Protein AF-A0A950YCX0-F1 (afdb_monomer)

Solvent-accessible surface area (backbone atoms only — not compar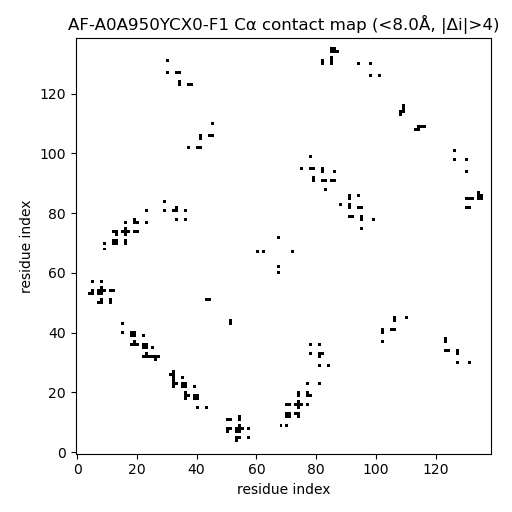able to full-atom values): 7542 Å² total; per-residue (Å²): 111,68,68,57,44,50,51,46,15,52,50,40,31,41,53,48,23,51,47,30,45,53,31,36,66,76,44,90,48,60,69,59,11,38,48,36,22,56,48,41,54,46,49,49,45,66,77,36,50,70,40,47,52,33,36,62,70,66,51,84,58,66,88,88,46,92,84,54,59,66,37,56,57,48,36,49,49,41,47,31,62,46,39,43,92,34,30,60,80,92,46,21,63,63,50,33,53,53,52,48,52,50,52,52,50,51,41,57,34,49,76,68,65,74,46,70,75,97,41,56,68,60,51,51,54,48,50,51,50,50,58,57,48,62,36,69,77,81,116

Sequence (139 aa):
KDSIVRAVALEGFSELAAMLRDARHTTRSPRAALLALARAYLEFAHTRPAVYDAMFTLAEVPFAKPDTPAPLHEGFAELRQALAPFAPAREVETLAEVVWSALHGLATLTRSHRLRPDHAEQRLNQLVRTATTSARRAS

Mean predicted aligned error: 5.17 Å

pLDDT: mean 87.96, std 13.7, range [45.25, 98.31]

Radius of gyration: 14.95 Å; Cα contacts (8 Å, |Δi|>4): 128; chains: 1; bounding box: 35×37×44 Å

Secondary structure (DSSP, 8-state):
-HHHHHHHHHHHHHHHHHHHHHHHHT-S-HHHHHHHHHHHHHHHHHH-HHHHHHHHHHTTSPTT-TTS-HHHHHHHHHHHHHHGGGS-HHHHHHHHHHHHHHHHHHHHHHHTT-S-GGGHHHHHHHHHHHHHHHTTS--

Nearest PDB structures (foldseek):
  3on2-assembly3_C  TM=8.526E-01  e=1.653E-04  Rhodococcus jostii RHA1
  3on2-assembly1_A  TM=8.501E-01  e=1.827E-04  Rhodococcus jostii RHA1
  2gen-assembly1_A-2  TM=7.183E-01  e=4.412E-02  Pseudomonas aeruginosa PAO1
  8suk-assembly2_B  TM=5.494E-01  e=1.970E-01  Rhodococcus sp. USK13
  2dg8-assembly1_D  TM=6.336E-01  e=3.930E+00  Streptomyces coelicolor A3(2)

Foldseek 3Di:
DLVVLVVLLLVLLQVLLVQLQVQLPPDPDLLSSLLSSLVSLLVSCVVPVSSVVSNVVVVPDDPDDPPPDPSNVSNLVSLLVSLVVQADPVCSNVLSVVLVVLSVVLNVCVVVVVDDPVCSSVSSNVSSVVSNVVSVPVD

Structure (mmCIF, N/CA/C/O backbone):
data_AF-A0A950YC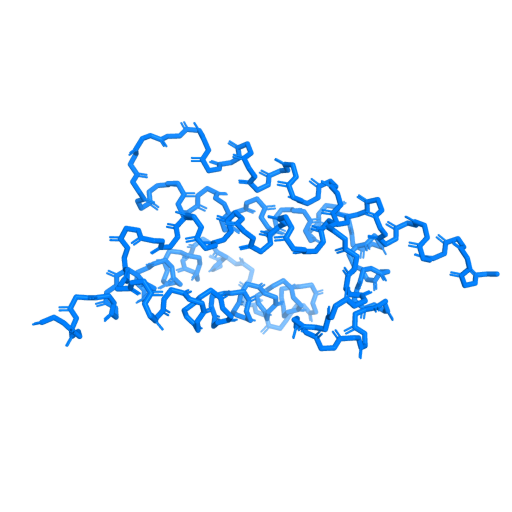X0-F1
#
_entry.id   AF-A0A950YCX0-F1
#
loop_
_atom_site.group_PDB
_atom_site.id
_atom_site.type_symbol
_atom_site.label_atom_id
_atom_site.label_alt_id
_atom_site.label_comp_id
_atom_site.label_asym_id
_atom_site.label_entity_id
_atom_site.label_seq_id
_atom_site.pdbx_PDB_ins_code
_atom_site.Cartn_x
_atom_site.Cartn_y
_atom_site.Cartn_z
_atom_site.occupancy
_atom_site.B_iso_or_equiv
_atom_site.auth_seq_id
_atom_site.auth_comp_id
_atom_site.auth_asym_id
_atom_site.auth_atom_id
_atom_site.pdbx_PDB_model_num
ATOM 1 N N . LYS A 1 1 ? 17.990 0.796 -22.539 1.00 58.44 1 LYS A N 1
ATOM 2 C CA . LYS A 1 1 ? 17.363 -0.226 -21.662 1.00 58.44 1 LYS A CA 1
ATOM 3 C C . LYS A 1 1 ? 16.749 0.451 -20.438 1.00 58.44 1 LYS A C 1
ATOM 5 O O . LYS A 1 1 ? 15.564 0.274 -20.201 1.00 58.44 1 LYS A O 1
ATOM 10 N N . ASP A 1 2 ? 17.503 1.330 -19.784 1.00 71.44 2 ASP A N 1
ATOM 11 C CA . ASP A 1 2 ? 17.074 2.062 -18.582 1.00 71.44 2 ASP A CA 1
ATOM 12 C C . ASP A 1 2 ? 15.888 3.015 -18.814 1.00 71.44 2 ASP A C 1
ATOM 14 O O . ASP A 1 2 ? 15.044 3.171 -17.938 1.00 71.44 2 ASP A O 1
ATOM 18 N N . SER A 1 3 ? 15.747 3.584 -20.018 1.00 78.38 3 SER A N 1
ATOM 19 C CA . SER A 1 3 ? 14.601 4.435 -20.379 1.00 78.38 3 SER A CA 1
ATOM 20 C C . SER A 1 3 ? 13.266 3.681 -20.430 1.00 78.38 3 SER A C 1
ATOM 22 O O . SER A 1 3 ? 12.250 4.223 -20.005 1.00 78.38 3 SER A O 1
ATOM 24 N N . ILE A 1 4 ? 13.266 2.429 -20.902 1.00 83.62 4 ILE A N 1
ATOM 25 C CA . ILE A 1 4 ? 12.062 1.585 -20.959 1.00 83.62 4 ILE A CA 1
ATOM 26 C C . ILE A 1 4 ? 11.675 1.149 -19.546 1.00 83.62 4 ILE A C 1
ATOM 28 O O . ILE A 1 4 ? 10.519 1.281 -19.166 1.00 83.62 4 ILE A O 1
ATOM 32 N N . VAL A 1 5 ? 12.645 0.697 -18.744 1.00 84.56 5 VAL A N 1
ATOM 33 C CA . VAL A 1 5 ? 12.403 0.318 -17.340 1.00 84.56 5 VAL A CA 1
ATOM 34 C C . VAL A 1 5 ? 11.853 1.504 -16.547 1.00 84.56 5 VAL A C 1
ATOM 36 O O . VAL A 1 5 ? 10.894 1.346 -15.798 1.00 84.56 5 VAL A O 1
ATOM 39 N N . ARG A 1 6 ? 12.394 2.710 -16.765 1.00 83.94 6 ARG A N 1
ATOM 40 C CA . ARG A 1 6 ? 11.879 3.941 -16.157 1.00 83.94 6 ARG A CA 1
ATOM 41 C C . ARG A 1 6 ? 10.443 4.248 -16.586 1.00 83.94 6 ARG A C 1
ATOM 43 O O . ARG A 1 6 ? 9.637 4.584 -15.727 1.00 83.94 6 ARG A O 1
ATOM 50 N N . ALA A 1 7 ? 10.119 4.142 -17.875 1.00 87.88 7 ALA A N 1
ATOM 51 C CA . ALA A 1 7 ? 8.758 4.376 -18.362 1.00 87.88 7 ALA A CA 1
ATOM 52 C C . ALA A 1 7 ? 7.758 3.386 -17.741 1.00 87.88 7 ALA A C 1
ATOM 54 O O . ALA A 1 7 ? 6.752 3.814 -17.185 1.00 87.88 7 ALA A O 1
ATOM 55 N N . VAL A 1 8 ? 8.099 2.091 -17.731 1.00 91.00 8 VAL A N 1
ATOM 56 C CA . VAL A 1 8 ? 7.292 1.029 -17.104 1.00 91.00 8 VAL A CA 1
ATOM 57 C C . VAL A 1 8 ? 7.096 1.283 -15.608 1.00 91.00 8 VAL A C 1
ATOM 59 O O . VAL A 1 8 ? 6.000 1.110 -15.088 1.00 91.00 8 VAL A O 1
ATOM 62 N N . ALA A 1 9 ? 8.138 1.725 -14.903 1.00 89.12 9 ALA A N 1
ATOM 63 C CA . ALA A 1 9 ? 8.039 2.064 -13.488 1.00 89.12 9 ALA A CA 1
ATOM 64 C C . ALA A 1 9 ? 7.088 3.249 -13.235 1.00 89.12 9 ALA A C 1
ATOM 66 O O . ALA A 1 9 ? 6.253 3.183 -12.336 1.00 89.12 9 ALA A O 1
ATOM 67 N N . LEU A 1 10 ? 7.184 4.322 -14.027 1.00 88.31 10 LEU A N 1
ATOM 68 C CA . LEU A 1 10 ? 6.311 5.498 -13.902 1.00 88.31 10 LEU A CA 1
ATOM 69 C C . LEU A 1 10 ? 4.841 5.174 -14.203 1.00 88.31 10 LEU A C 1
ATOM 71 O O . LEU A 1 10 ? 3.948 5.639 -13.490 1.00 88.31 10 LEU A O 1
ATOM 75 N N . GLU A 1 11 ? 4.599 4.360 -15.228 1.00 91.88 11 GLU A N 1
ATOM 76 C CA . GLU A 1 11 ? 3.270 3.837 -15.545 1.00 91.88 11 GLU A CA 1
ATOM 77 C C . GLU A 1 11 ? 2.747 2.964 -14.399 1.00 91.88 11 GLU A C 1
ATOM 79 O O . GLU A 1 11 ? 1.647 3.194 -13.905 1.00 91.88 11 GLU A O 1
ATOM 84 N N . GLY A 1 12 ? 3.584 2.071 -13.862 1.00 93.56 12 GLY A N 1
ATOM 85 C CA . GLY A 1 12 ? 3.250 1.239 -12.708 1.00 93.56 12 GLY A CA 1
ATOM 86 C C . GLY A 1 12 ? 2.853 2.035 -11.462 1.00 93.56 12 GLY A C 1
ATOM 87 O O . GLY A 1 12 ? 1.878 1.691 -10.797 1.00 93.56 12 GLY A O 1
ATOM 88 N N . PHE A 1 13 ? 3.552 3.132 -11.152 1.00 91.94 13 PHE A N 1
ATOM 89 C CA . PHE A 1 13 ? 3.149 4.016 -10.053 1.00 91.94 13 PHE A CA 1
ATOM 90 C C . PHE A 1 13 ? 1.816 4.718 -10.325 1.00 91.94 13 PHE A C 1
ATOM 92 O O . PHE A 1 13 ? 1.010 4.840 -9.403 1.00 91.94 13 PHE A O 1
ATOM 99 N N . SER A 1 14 ? 1.563 5.135 -11.569 1.00 93.06 14 SER A N 1
ATOM 100 C CA . SER A 1 14 ? 0.290 5.760 -11.962 1.00 93.06 14 SER A CA 1
ATOM 101 C C . SER A 1 14 ? -0.877 4.777 -11.829 1.00 93.06 14 SER A C 1
ATOM 103 O O . SER A 1 14 ? -1.906 5.103 -11.239 1.00 93.06 14 SER A O 1
ATOM 105 N N . GLU A 1 15 ? -0.697 3.545 -12.310 1.00 96.12 15 GLU A N 1
ATOM 106 C CA . GLU A 1 15 ? -1.683 2.470 -12.177 1.00 96.12 15 GLU A CA 1
ATOM 107 C C . GLU A 1 15 ? -1.955 2.126 -10.711 1.00 96.12 15 GLU A C 1
ATOM 109 O O . GLU A 1 15 ? -3.114 2.009 -10.305 1.00 96.12 15 GLU A O 1
ATOM 114 N N . LEU A 1 16 ? -0.900 1.996 -9.900 1.00 95.81 16 LEU A N 1
ATOM 115 C CA . LEU A 1 16 ? -1.046 1.736 -8.474 1.00 95.81 16 LEU A CA 1
ATOM 116 C C . LEU A 1 16 ? -1.828 2.870 -7.800 1.00 95.81 16 LEU A C 1
ATOM 118 O O . LEU A 1 16 ? -2.788 2.591 -7.089 1.00 95.81 16 LEU A O 1
ATOM 122 N N . ALA A 1 17 ? -1.471 4.134 -8.040 1.00 94.62 17 ALA A N 1
ATOM 123 C CA . ALA A 1 17 ? -2.167 5.280 -7.455 1.00 94.62 17 ALA A CA 1
ATOM 124 C C . ALA A 1 17 ? -3.669 5.280 -7.792 1.00 94.62 17 ALA A C 1
ATOM 126 O O . ALA A 1 17 ? -4.498 5.447 -6.892 1.00 94.62 17 ALA A O 1
ATOM 127 N N . ALA A 1 18 ? -4.028 5.006 -9.051 1.00 96.88 18 ALA A N 1
ATOM 128 C CA . ALA A 1 18 ? -5.420 4.876 -9.477 1.00 96.88 18 ALA A CA 1
ATOM 129 C C . ALA A 1 18 ? -6.142 3.727 -8.748 1.00 96.88 18 ALA A C 1
ATOM 131 O O . ALA A 1 18 ? -7.209 3.936 -8.170 1.00 96.88 18 ALA A O 1
ATOM 132 N N . MET A 1 19 ? -5.527 2.541 -8.677 1.00 98.06 19 MET A N 1
ATOM 133 C CA . MET A 1 19 ? -6.098 1.392 -7.963 1.00 98.06 19 MET A CA 1
ATOM 134 C C . MET A 1 19 ? -6.312 1.669 -6.468 1.00 98.06 19 MET A C 1
ATOM 136 O O . MET A 1 19 ? -7.336 1.271 -5.909 1.00 98.06 19 MET A O 1
ATOM 140 N N . LEU A 1 20 ? -5.369 2.349 -5.804 1.00 97.56 20 LEU A N 1
ATOM 141 C CA . LEU A 1 20 ? -5.499 2.704 -4.387 1.00 97.56 20 LEU A CA 1
ATOM 142 C C . LEU A 1 20 ? -6.629 3.714 -4.160 1.00 97.56 20 LEU A C 1
ATOM 144 O O . LEU A 1 20 ? -7.400 3.563 -3.206 1.00 97.56 20 LEU A O 1
ATOM 148 N N . ARG A 1 21 ? -6.750 4.709 -5.045 1.00 97.38 21 ARG A N 1
ATOM 149 C CA . ARG A 1 21 ? -7.824 5.704 -5.008 1.00 97.38 21 ARG A CA 1
ATOM 150 C C . ARG A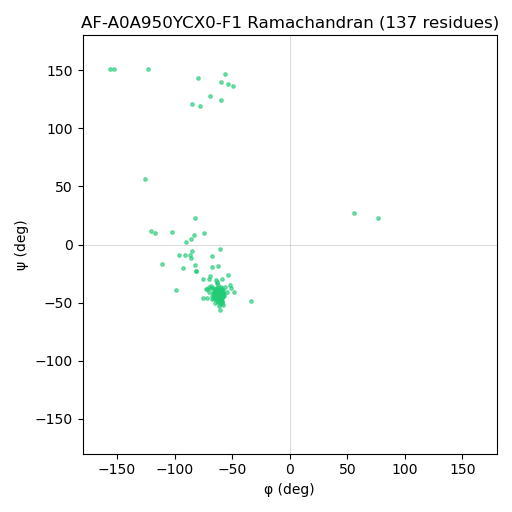 1 21 ? -9.192 5.047 -5.143 1.00 97.38 21 ARG A C 1
ATOM 152 O O . ARG A 1 21 ? -10.059 5.263 -4.294 1.00 97.38 21 ARG A O 1
ATOM 159 N N . ASP A 1 22 ? -9.372 4.211 -6.160 1.00 98.19 22 ASP A N 1
ATOM 160 C CA . ASP A 1 22 ? -10.634 3.509 -6.398 1.00 98.19 22 ASP A CA 1
ATOM 161 C C . ASP A 1 22 ? -10.999 2.620 -5.206 1.00 98.19 22 ASP A C 1
ATOM 163 O O . ASP A 1 22 ? -12.114 2.697 -4.684 1.00 98.19 22 ASP A O 1
ATOM 167 N N . ALA A 1 23 ? -10.033 1.847 -4.697 1.00 98.19 23 ALA A N 1
ATOM 168 C CA . ALA A 1 23 ? -10.228 0.974 -3.545 1.00 98.19 23 ALA A CA 1
ATOM 169 C C . ALA A 1 23 ? -10.678 1.744 -2.293 1.00 98.19 23 ALA A C 1
ATOM 171 O O . ALA A 1 23 ? -11.611 1.315 -1.606 1.00 98.19 23 ALA A O 1
ATOM 172 N N . ARG A 1 24 ? -10.074 2.906 -2.013 1.00 97.19 24 ARG A N 1
ATOM 173 C CA . ARG A 1 24 ? -10.445 3.757 -0.872 1.00 97.19 24 ARG A CA 1
ATOM 174 C C . ARG A 1 24 ? -11.879 4.279 -0.979 1.00 97.19 24 ARG A C 1
ATOM 176 O O . ARG A 1 24 ? -12.541 4.436 0.045 1.00 97.19 24 ARG A O 1
ATOM 183 N N . HIS A 1 25 ? -12.370 4.520 -2.193 1.00 97.38 25 HIS A N 1
ATOM 184 C CA . HIS A 1 25 ? -13.717 5.038 -2.439 1.00 97.38 25 HIS A CA 1
ATOM 185 C C . HIS A 1 25 ? -14.819 3.968 -2.494 1.00 97.38 25 HIS A C 1
ATOM 187 O O . HIS A 1 25 ? -15.998 4.323 -2.513 1.00 97.38 25 HIS A O 1
ATOM 193 N N . THR A 1 26 ? -14.481 2.676 -2.438 1.00 96.31 26 THR A N 1
ATOM 194 C CA . THR A 1 26 ? -15.476 1.580 -2.442 1.00 96.31 26 THR A CA 1
ATOM 195 C C . THR A 1 26 ? -16.432 1.592 -1.245 1.00 96.31 26 THR A C 1
ATOM 197 O O . THR A 1 26 ? -17.486 0.957 -1.279 1.00 96.31 26 THR A O 1
ATOM 200 N N . THR A 1 27 ? -16.086 2.286 -0.159 1.00 96.12 27 THR A N 1
ATOM 201 C CA . THR A 1 27 ? -16.853 2.268 1.087 1.00 96.12 27 THR A CA 1
ATOM 202 C C . THR A 1 27 ? -16.692 3.558 1.881 1.00 96.12 27 THR A C 1
ATOM 204 O O . THR A 1 27 ? -15.656 4.213 1.845 1.00 96.12 27 THR A O 1
ATOM 207 N N . ARG A 1 28 ? -17.730 3.912 2.649 1.00 94.00 28 ARG A N 1
ATOM 208 C CA . ARG A 1 28 ? -17.717 5.071 3.557 1.00 94.00 28 ARG A CA 1
ATOM 209 C C . ARG A 1 28 ? -17.137 4.757 4.936 1.00 94.00 28 ARG A C 1
ATOM 211 O O . ARG A 1 28 ? -16.903 5.675 5.712 1.00 94.00 28 ARG A O 1
ATOM 218 N N . SER A 1 29 ? -16.936 3.480 5.270 1.00 97.25 29 SER A N 1
ATOM 219 C CA . SER A 1 29 ? -16.336 3.093 6.550 1.00 97.25 29 SER A CA 1
ATOM 220 C C . SER A 1 29 ? -14.819 3.305 6.491 1.00 97.25 29 SER A C 1
ATOM 222 O O . SER A 1 29 ? -14.168 2.624 5.695 1.00 97.25 29 SER A O 1
ATOM 224 N N . PRO A 1 30 ? -14.223 4.163 7.347 1.00 96.44 30 PRO A N 1
ATOM 225 C CA . PRO A 1 30 ? -12.785 4.439 7.308 1.00 96.44 30 PRO A CA 1
ATOM 226 C C . PRO A 1 30 ? -11.926 3.176 7.391 1.00 96.44 30 PRO A C 1
ATOM 228 O O . PRO A 1 30 ? -10.941 3.013 6.675 1.00 96.44 30 PRO A O 1
ATOM 231 N N . ARG A 1 31 ? -12.325 2.230 8.250 1.00 96.44 31 ARG A N 1
ATOM 232 C CA . ARG A 1 31 ? -11.562 0.996 8.459 1.00 96.44 31 ARG A CA 1
ATOM 233 C C . ARG A 1 31 ? -11.688 0.051 7.272 1.00 96.44 31 ARG A C 1
ATOM 235 O O . ARG A 1 31 ? -10.715 -0.606 6.914 1.00 96.44 31 ARG A O 1
ATOM 242 N N . ALA A 1 32 ? -12.877 -0.024 6.678 1.00 97.06 32 ALA A N 1
ATOM 243 C CA . ALA A 1 32 ? -13.091 -0.830 5.485 1.00 97.06 32 ALA A CA 1
ATOM 244 C C . ALA A 1 32 ? -12.357 -0.232 4.273 1.00 97.06 32 ALA A C 1
ATOM 246 O O . ALA A 1 32 ? -11.797 -0.991 3.491 1.00 97.06 32 ALA A O 1
ATOM 247 N N . ALA A 1 33 ? -12.282 1.099 4.165 1.00 97.88 33 ALA A N 1
ATOM 248 C CA . ALA A 1 33 ? -11.533 1.791 3.118 1.00 97.88 33 ALA A CA 1
ATOM 249 C C . ALA A 1 33 ? -10.025 1.515 3.224 1.00 97.88 33 ALA A C 1
ATOM 251 O O . ALA A 1 33 ? -9.396 1.163 2.230 1.00 97.88 33 ALA A O 1
ATOM 252 N N . LEU A 1 34 ? -9.454 1.580 4.434 1.00 98.00 34 LEU A N 1
ATOM 253 C CA . LEU A 1 34 ? -8.052 1.213 4.662 1.00 98.00 34 LEU A CA 1
ATOM 254 C C . LEU A 1 34 ? -7.782 -0.261 4.325 1.00 98.00 34 LEU A C 1
ATOM 256 O O . LEU A 1 34 ? -6.766 -0.575 3.712 1.00 98.00 34 LEU A O 1
ATOM 260 N N . LEU A 1 35 ? -8.695 -1.168 4.690 1.00 98.06 35 LEU A N 1
ATOM 261 C CA . LEU A 1 35 ? -8.574 -2.585 4.342 1.00 98.06 35 LEU A CA 1
ATOM 262 C C . LEU A 1 35 ? -8.637 -2.810 2.823 1.00 98.06 35 LEU A C 1
ATOM 264 O O . LEU A 1 35 ? -7.831 -3.572 2.296 1.00 98.06 35 LEU A O 1
ATOM 268 N 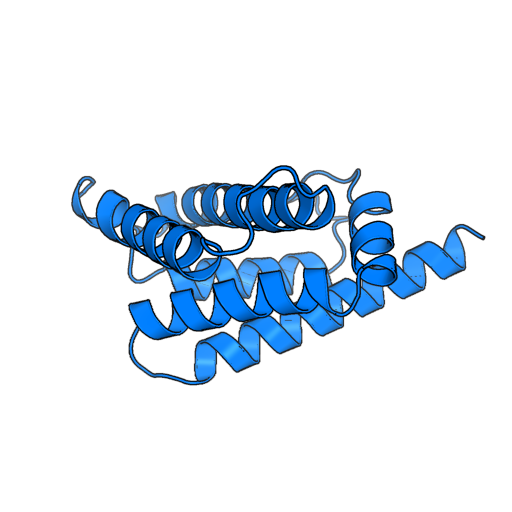N . ALA A 1 36 ? -9.559 -2.146 2.122 1.00 98.25 36 ALA A N 1
ATOM 269 C CA . ALA A 1 36 ? -9.684 -2.225 0.668 1.00 98.25 36 ALA A CA 1
ATOM 270 C C . ALA A 1 36 ? -8.426 -1.699 -0.038 1.00 98.25 36 ALA A C 1
ATOM 272 O O . ALA A 1 36 ? -7.892 -2.379 -0.911 1.00 98.25 36 ALA A O 1
ATOM 273 N N . LEU A 1 37 ? -7.905 -0.545 0.390 1.00 98.19 37 LEU A N 1
ATOM 274 C CA . LEU A 1 37 ? -6.660 0.023 -0.128 1.00 98.19 37 LEU A CA 1
ATOM 275 C C . LEU A 1 37 ? -5.480 -0.934 0.089 1.00 98.19 37 LEU A C 1
ATOM 277 O O . LEU A 1 37 ? -4.722 -1.218 -0.835 1.00 98.19 37 LEU A O 1
ATOM 281 N N . ALA A 1 38 ? -5.347 -1.476 1.300 1.00 98.00 38 ALA A N 1
ATOM 282 C CA . ALA A 1 38 ? -4.279 -2.406 1.642 1.00 98.00 38 ALA A CA 1
ATOM 283 C C . ALA A 1 38 ? -4.351 -3.709 0.817 1.00 98.00 38 ALA A C 1
ATOM 285 O O . ALA A 1 38 ? -3.314 -4.221 0.395 1.00 98.00 38 ALA A O 1
ATOM 286 N N . ARG A 1 39 ? -5.562 -4.216 0.529 1.00 98.06 39 ARG A N 1
ATOM 287 C CA . ARG A 1 39 ? -5.765 -5.330 -0.416 1.00 98.06 39 ARG A CA 1
ATOM 288 C C . ARG A 1 39 ? -5.328 -4.954 -1.828 1.00 98.06 39 ARG A C 1
ATOM 290 O O . ARG A 1 39 ? -4.571 -5.706 -2.426 1.00 98.06 39 ARG A O 1
ATOM 297 N N . ALA A 1 40 ? -5.759 -3.800 -2.335 1.00 98.31 40 ALA A N 1
ATOM 298 C CA . ALA A 1 40 ? -5.432 -3.351 -3.688 1.00 98.31 40 ALA A CA 1
ATOM 299 C C . ALA A 1 40 ? -3.918 -3.196 -3.907 1.00 98.31 40 ALA A C 1
ATOM 301 O O . ALA A 1 40 ? -3.411 -3.588 -4.955 1.00 98.31 40 ALA A O 1
ATOM 302 N N . TYR A 1 41 ? -3.184 -2.709 -2.901 1.00 97.69 41 TYR A N 1
ATOM 303 C CA . TYR A 1 41 ? -1.720 -2.655 -2.940 1.00 97.69 41 TYR A CA 1
ATOM 304 C C . TYR A 1 41 ? -1.097 -4.047 -3.130 1.00 97.69 41 TYR A C 1
ATOM 306 O O . TYR A 1 41 ? -0.246 -4.245 -3.998 1.00 97.69 41 TYR A O 1
ATOM 314 N N . LEU A 1 42 ? -1.514 -5.021 -2.313 1.00 97.31 42 LEU A N 1
ATOM 315 C CA . LEU A 1 42 ? -0.978 -6.384 -2.371 1.00 97.31 42 LEU A CA 1
ATOM 316 C C . LEU A 1 42 ? -1.383 -7.099 -3.665 1.00 97.31 42 LEU A C 1
ATOM 318 O O . LEU A 1 42 ? -0.567 -7.816 -4.240 1.00 97.31 42 LEU A O 1
ATOM 322 N N . GLU A 1 43 ? -2.604 -6.865 -4.143 1.00 97.25 43 GLU A N 1
ATOM 323 C CA . GLU A 1 43 ? -3.103 -7.399 -5.410 1.00 97.25 43 GLU A CA 1
ATOM 324 C C . GLU A 1 43 ? -2.310 -6.859 -6.602 1.00 97.25 43 GLU A C 1
ATOM 326 O O . GLU A 1 43 ? -1.920 -7.622 -7.485 1.00 97.25 43 GLU A O 1
ATOM 331 N N . PHE A 1 44 ? -1.999 -5.560 -6.616 1.00 97.50 44 PHE A N 1
ATOM 332 C CA . PHE A 1 44 ? -1.146 -4.968 -7.645 1.00 97.50 44 PHE A CA 1
ATOM 333 C C . PHE A 1 44 ? 0.236 -5.637 -7.669 1.00 97.50 44 PHE A C 1
ATOM 335 O O . PHE A 1 44 ? 0.695 -6.079 -8.723 1.00 97.50 44 PHE A O 1
ATOM 342 N N . ALA A 1 45 ? 0.872 -5.784 -6.502 1.00 95.88 45 ALA A N 1
ATOM 343 C CA . ALA A 1 45 ? 2.177 -6.434 -6.391 1.00 95.88 45 ALA A CA 1
ATOM 344 C C . ALA A 1 45 ? 2.147 -7.911 -6.826 1.00 95.88 45 ALA A C 1
ATOM 346 O O . ALA A 1 45 ? 3.119 -8.416 -7.391 1.00 95.88 45 ALA A O 1
ATOM 347 N N . HIS A 1 46 ? 1.035 -8.605 -6.567 1.00 95.00 46 HIS A N 1
ATOM 348 C CA . HIS A 1 46 ? 0.848 -10.008 -6.923 1.00 95.00 46 HIS A CA 1
ATOM 349 C C . HIS A 1 46 ? 0.592 -10.213 -8.422 1.00 95.00 46 HIS A C 1
ATOM 351 O O . HIS A 1 46 ? 1.208 -11.083 -9.035 1.00 95.00 46 HIS A O 1
ATOM 357 N N . THR A 1 47 ? -0.291 -9.408 -9.014 1.00 97.06 47 THR A N 1
ATOM 358 C CA . THR A 1 47 ? -0.730 -9.554 -10.413 1.00 97.06 47 THR A CA 1
ATOM 359 C C . THR A 1 47 ? 0.243 -8.960 -11.423 1.00 97.06 47 THR A C 1
ATOM 361 O O . THR A 1 47 ? 0.254 -9.382 -12.579 1.00 97.06 47 THR A O 1
ATOM 364 N N . ARG A 1 48 ? 1.087 -8.006 -11.008 1.00 96.00 48 ARG A N 1
ATOM 365 C CA . ARG A 1 48 ? 2.041 -7.307 -11.885 1.00 96.00 48 ARG A CA 1
ATOM 366 C C . ARG A 1 48 ? 3.489 -7.387 -11.372 1.00 96.00 48 ARG A C 1
ATOM 368 O O . ARG A 1 48 ? 4.138 -6.353 -11.205 1.00 96.00 48 ARG A O 1
ATOM 375 N N . PRO A 1 49 ? 4.053 -8.590 -11.157 1.00 94.31 49 PRO A N 1
ATOM 376 C CA . PRO A 1 49 ? 5.344 -8.760 -10.487 1.00 94.31 49 PRO A CA 1
ATOM 377 C C . PRO A 1 49 ? 6.512 -8.057 -11.198 1.00 94.31 49 PRO A C 1
ATOM 379 O O . PRO A 1 49 ? 7.362 -7.479 -10.531 1.00 94.31 49 PRO A O 1
ATOM 382 N N . ALA A 1 50 ? 6.548 -8.061 -12.535 1.00 93.62 50 ALA A N 1
ATOM 383 C CA . ALA A 1 50 ? 7.620 -7.417 -13.301 1.00 93.62 50 ALA A CA 1
ATOM 384 C C . ALA A 1 50 ? 7.546 -5.878 -13.266 1.00 93.62 50 ALA A C 1
ATOM 386 O O . ALA A 1 50 ? 8.576 -5.213 -13.177 1.00 93.62 50 ALA A O 1
ATOM 387 N N . VAL A 1 51 ? 6.332 -5.315 -13.307 1.00 94.06 51 VAL A N 1
ATOM 388 C CA . VAL A 1 51 ? 6.111 -3.863 -13.178 1.00 94.06 51 VAL A CA 1
ATOM 389 C C . VAL A 1 51 ? 6.465 -3.415 -11.764 1.00 94.06 51 VAL A C 1
ATOM 391 O O . VAL A 1 51 ? 7.191 -2.440 -11.592 1.00 94.06 51 VAL A O 1
ATOM 394 N N . TYR A 1 52 ? 6.025 -4.174 -10.756 1.00 92.69 52 TYR A N 1
ATOM 395 C CA . TYR A 1 52 ? 6.358 -3.923 -9.359 1.00 92.69 52 TYR A CA 1
ATOM 396 C C . TYR A 1 52 ? 7.880 -3.946 -9.134 1.00 92.69 52 TYR A C 1
ATOM 398 O O . TYR A 1 52 ? 8.424 -3.008 -8.561 1.00 92.69 52 TYR A O 1
ATOM 406 N N . ASP A 1 53 ? 8.602 -4.937 -9.666 1.00 90.69 53 ASP A N 1
ATOM 407 C CA . ASP A 1 53 ? 10.071 -4.975 -9.580 1.00 90.69 53 ASP A CA 1
ATOM 408 C C . ASP A 1 53 ? 10.728 -3.753 -10.255 1.00 90.69 53 ASP A C 1
ATOM 410 O O . ASP A 1 53 ? 11.661 -3.158 -9.706 1.00 90.69 53 ASP A O 1
ATOM 414 N N . ALA A 1 54 ? 10.225 -3.331 -11.422 1.00 90.00 54 ALA A N 1
ATOM 415 C CA . ALA A 1 54 ? 10.718 -2.140 -12.117 1.00 90.00 54 ALA A CA 1
ATOM 416 C C . ALA A 1 54 ? 10.518 -0.860 -11.285 1.00 90.00 54 ALA A C 1
ATOM 418 O O . ALA A 1 54 ? 11.431 -0.036 -11.196 1.00 90.00 54 ALA A O 1
ATOM 419 N N . MET A 1 55 ? 9.364 -0.717 -10.624 1.00 88.38 55 MET A N 1
ATOM 420 C CA . MET A 1 55 ? 9.059 0.415 -9.739 1.00 88.38 55 MET A CA 1
ATOM 421 C C . MET A 1 55 ? 10.080 0.555 -8.605 1.00 88.38 55 MET A C 1
ATOM 423 O O . MET A 1 55 ? 10.556 1.659 -8.348 1.00 88.38 55 MET A O 1
ATOM 427 N N . PHE A 1 56 ? 10.471 -0.550 -7.961 1.00 80.25 56 PHE A N 1
ATOM 428 C CA . PHE A 1 56 ? 11.443 -0.523 -6.858 1.00 80.25 56 PHE A CA 1
ATOM 429 C C . PHE A 1 56 ? 12.903 -0.481 -7.314 1.00 80.25 56 PHE A C 1
ATOM 431 O O . PHE A 1 56 ? 13.758 -0.048 -6.549 1.00 80.25 56 PHE A O 1
ATOM 438 N N . THR A 1 57 ? 13.185 -0.826 -8.572 1.00 79.88 57 THR A N 1
ATOM 439 C CA . THR A 1 57 ? 14.492 -0.562 -9.198 1.00 79.88 57 THR A CA 1
ATOM 440 C C . THR A 1 57 ? 14.690 0.939 -9.459 1.00 79.88 57 THR A C 1
ATOM 442 O O . THR A 1 57 ? 15.810 1.435 -9.417 1.00 79.88 57 THR A O 1
ATOM 445 N N . LEU A 1 58 ? 13.603 1.688 -9.695 1.00 70.62 58 LEU A N 1
ATOM 446 C CA . LEU A 1 58 ? 13.631 3.149 -9.849 1.00 70.62 58 LEU A CA 1
ATOM 447 C C . LEU A 1 58 ? 13.659 3.892 -8.497 1.00 70.62 58 LEU A C 1
ATOM 449 O O . LEU A 1 58 ? 14.090 5.042 -8.429 1.00 70.62 58 LEU A O 1
ATOM 453 N N . ALA A 1 59 ? 13.193 3.247 -7.424 1.00 61.16 59 ALA A N 1
ATOM 454 C CA . ALA A 1 59 ? 12.981 3.850 -6.108 1.00 61.16 59 ALA A CA 1
ATOM 455 C C . ALA A 1 59 ? 14.244 3.960 -5.226 1.00 61.16 59 ALA A C 1
ATOM 457 O O . ALA A 1 59 ? 14.121 4.135 -4.017 1.00 61.16 59 ALA A O 1
ATOM 458 N N . GLU A 1 60 ? 15.457 3.963 -5.795 1.00 54.56 60 GLU A N 1
ATOM 459 C CA . GLU A 1 60 ? 16.670 4.394 -5.063 1.00 54.56 60 GLU A CA 1
ATOM 460 C C . GLU A 1 60 ? 16.593 5.867 -4.591 1.00 54.56 60 GLU A C 1
ATOM 462 O O . GLU A 1 60 ? 17.477 6.368 -3.893 1.00 54.56 60 GLU A O 1
ATOM 467 N N . VAL A 1 61 ? 15.522 6.579 -4.951 1.00 50.00 61 VAL A N 1
ATOM 468 C CA . VAL A 1 61 ? 15.208 7.926 -4.485 1.00 50.00 61 VAL A CA 1
ATOM 469 C C . VAL A 1 61 ? 14.463 7.844 -3.144 1.00 50.00 61 VAL A C 1
ATOM 471 O O . VAL A 1 61 ? 13.381 7.258 -3.086 1.00 50.00 61 VAL A O 1
ATOM 474 N N . PRO A 1 62 ? 14.989 8.455 -2.064 1.00 55.25 62 PRO A N 1
ATOM 475 C CA . PRO A 1 62 ? 14.257 8.590 -0.812 1.00 55.25 62 PRO A CA 1
ATOM 476 C C . PRO A 1 62 ? 12.889 9.233 -1.048 1.00 55.25 62 PRO A C 1
ATOM 478 O O . PRO A 1 62 ? 12.790 10.218 -1.787 1.00 55.25 62 PRO A O 1
ATOM 481 N N . PHE A 1 63 ? 11.859 8.711 -0.378 1.00 52.47 63 PHE A N 1
ATOM 482 C CA . PHE A 1 63 ? 10.569 9.388 -0.275 1.00 52.47 63 PHE A CA 1
ATOM 483 C C . PHE A 1 63 ? 10.792 10.851 0.149 1.00 52.47 63 PHE A C 1
ATOM 485 O O . PHE A 1 63 ? 11.605 11.128 1.029 1.00 52.47 63 PHE A O 1
ATOM 492 N N . ALA A 1 64 ? 10.080 11.778 -0.496 1.00 45.25 64 ALA A N 1
ATOM 493 C CA . ALA A 1 64 ? 10.096 13.218 -0.210 1.00 45.25 64 ALA A CA 1
ATOM 494 C C . ALA A 1 64 ? 11.309 14.040 -0.700 1.00 45.25 64 ALA A C 1
ATOM 496 O O . ALA A 1 64 ? 11.522 15.154 -0.218 1.00 45.25 64 ALA A O 1
ATOM 497 N N . LYS A 1 65 ? 12.055 13.587 -1.719 1.00 54.31 65 LYS A N 1
ATOM 498 C CA . LYS A 1 65 ? 12.844 14.536 -2.531 1.00 54.31 65 LYS A CA 1
ATOM 499 C C . LYS A 1 65 ? 11.948 15.244 -3.560 1.00 54.31 65 LYS A C 1
ATOM 501 O O . LYS A 1 65 ? 11.084 14.575 -4.125 1.00 54.31 65 LYS A O 1
ATOM 506 N N . PRO A 1 66 ? 12.172 16.538 -3.864 1.00 51.34 66 PRO A N 1
ATOM 507 C CA . PRO A 1 66 ? 11.428 17.269 -4.899 1.00 51.34 66 PRO A CA 1
ATOM 508 C C . PRO A 1 66 ? 11.421 16.581 -6.273 1.00 51.34 66 PRO A C 1
ATOM 510 O O . PRO A 1 66 ? 10.476 16.742 -7.035 1.00 51.34 66 PRO A O 1
ATOM 513 N N . ASP A 1 67 ? 12.449 15.776 -6.559 1.00 61.06 67 ASP A N 1
ATOM 514 C CA . ASP A 1 67 ? 12.615 15.059 -7.829 1.00 61.06 67 ASP A CA 1
ATOM 515 C C . ASP A 1 67 ? 11.878 13.707 -7.880 1.00 61.06 67 ASP A C 1
ATOM 517 O O . ASP A 1 67 ? 12.025 12.942 -8.839 1.00 61.06 67 ASP A O 1
ATOM 521 N N . THR A 1 68 ? 11.102 13.376 -6.842 1.00 66.25 68 THR A N 1
ATOM 522 C CA . THR A 1 68 ? 10.286 12.159 -6.818 1.00 66.25 68 THR A CA 1
ATOM 523 C C . THR A 1 68 ? 9.151 12.303 -7.842 1.00 66.25 68 THR A C 1
ATOM 525 O O . THR A 1 68 ? 8.423 13.296 -7.809 1.00 66.25 68 THR A O 1
ATOM 528 N N . PRO A 1 69 ? 8.954 11.341 -8.763 1.00 70.12 69 PRO A N 1
ATOM 529 C CA . PRO A 1 69 ? 7.907 11.468 -9.772 1.00 70.12 69 PRO A CA 1
ATOM 530 C C . PRO A 1 69 ? 6.507 11.587 -9.150 1.00 70.12 69 PRO A C 1
ATOM 532 O O . PRO A 1 69 ? 6.183 10.870 -8.202 1.00 70.12 69 PRO A O 1
ATOM 535 N N . ALA A 1 70 ? 5.658 12.453 -9.719 1.00 79.56 70 ALA A N 1
ATOM 536 C CA . ALA A 1 70 ? 4.309 12.740 -9.213 1.00 79.56 70 ALA A CA 1
ATOM 537 C C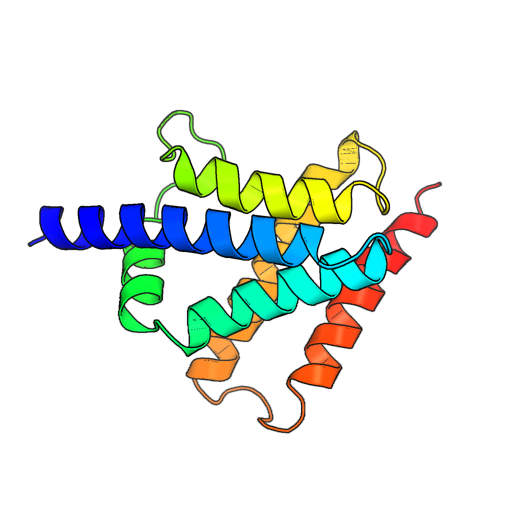 . ALA A 1 70 ? 3.457 11.491 -8.888 1.00 79.56 70 ALA A C 1
ATOM 539 O O . ALA A 1 70 ? 2.857 11.468 -7.812 1.00 79.56 70 ALA A O 1
ATOM 540 N N . PRO A 1 71 ? 3.474 10.408 -9.694 1.00 77.12 71 PRO A N 1
ATOM 541 C CA . PRO A 1 71 ? 2.702 9.203 -9.382 1.00 77.12 71 PRO A CA 1
ATOM 542 C C . PRO A 1 71 ? 3.051 8.540 -8.037 1.00 77.12 71 PRO A C 1
ATOM 544 O O . PRO A 1 71 ? 2.187 7.947 -7.390 1.00 77.12 71 PRO A O 1
ATOM 547 N N . LEU A 1 72 ? 4.298 8.663 -7.564 1.00 73.94 72 LEU A N 1
ATOM 548 C CA . LEU A 1 72 ? 4.694 8.145 -6.247 1.00 73.94 72 LEU A CA 1
ATOM 549 C C . LEU A 1 72 ? 4.051 8.968 -5.124 1.00 73.94 72 LEU A C 1
ATOM 551 O O . LEU A 1 72 ? 3.572 8.407 -4.136 1.00 73.94 72 LEU A O 1
ATOM 555 N N . HIS A 1 73 ? 4.016 10.294 -5.286 1.00 81.50 73 HIS A N 1
ATOM 556 C CA . HIS A 1 73 ? 3.350 11.190 -4.343 1.00 81.50 73 HIS A CA 1
ATOM 557 C C . HIS A 1 73 ? 1.842 10.944 -4.296 1.00 81.50 73 HIS A C 1
ATOM 559 O O . HIS A 1 73 ? 1.261 10.975 -3.212 1.00 81.50 73 HIS A O 1
ATOM 565 N N . GLU A 1 74 ? 1.217 10.667 -5.439 1.00 87.00 74 GLU A N 1
ATOM 566 C CA . GLU A 1 74 ? -0.214 10.371 -5.533 1.00 87.00 74 GLU A CA 1
ATOM 567 C C . GLU A 1 74 ? -0.573 9.069 -4.811 1.00 87.00 74 GLU A C 1
ATOM 569 O O . GLU A 1 74 ? -1.440 9.075 -3.936 1.00 87.00 74 GLU A O 1
ATOM 574 N N . GLY A 1 75 ? 0.146 7.972 -5.078 1.00 87.06 75 GLY A N 1
ATOM 575 C CA . GLY A 1 75 ? -0.087 6.702 -4.382 1.00 87.06 75 GLY A CA 1
ATOM 576 C C . GLY A 1 75 ? 0.091 6.819 -2.863 1.00 87.06 75 GLY A C 1
ATOM 577 O O . GLY A 1 75 ? -0.704 6.282 -2.087 1.00 87.06 75 GLY A O 1
ATOM 578 N N . PHE A 1 76 ? 1.091 7.583 -2.415 1.00 88.44 76 PHE A N 1
ATOM 579 C CA . PHE A 1 76 ? 1.289 7.851 -0.991 1.00 88.44 76 PHE A CA 1
ATOM 580 C C . PHE A 1 76 ? 0.213 8.771 -0.409 1.00 88.44 76 PHE A C 1
ATOM 582 O O . PHE A 1 76 ? -0.238 8.569 0.718 1.00 88.44 76 PHE A O 1
ATOM 589 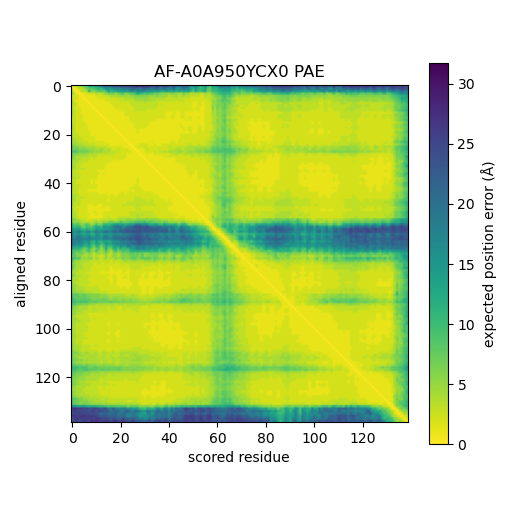N N . ALA A 1 77 ? -0.261 9.759 -1.170 1.00 92.25 77 ALA A N 1
ATOM 590 C CA . ALA A 1 77 ? -1.374 10.603 -0.757 1.00 92.25 77 ALA A CA 1
ATOM 591 C C . ALA A 1 77 ? -2.647 9.788 -0.498 1.00 92.25 77 ALA A C 1
ATOM 593 O O . ALA A 1 77 ? -3.355 10.091 0.462 1.00 92.25 77 ALA A O 1
ATOM 594 N N . GLU A 1 78 ? -2.914 8.735 -1.272 1.00 95.94 78 GLU A N 1
ATOM 595 C CA . GLU A 1 78 ? -4.048 7.840 -1.013 1.00 95.94 78 GLU A CA 1
ATOM 596 C C . GLU A 1 78 ? -3.893 7.067 0.310 1.00 95.94 78 GLU A C 1
ATOM 598 O O . GLU A 1 78 ? -4.850 6.979 1.085 1.00 95.94 78 GLU A O 1
ATOM 603 N N . LEU A 1 79 ? -2.683 6.587 0.633 1.00 94.38 79 LEU A N 1
ATOM 604 C CA . LEU A 1 79 ? -2.383 5.971 1.935 1.00 94.38 79 LEU A CA 1
ATOM 605 C C . LEU A 1 79 ? -2.624 6.945 3.093 1.00 94.38 79 LEU A C 1
ATOM 607 O O . LEU A 1 79 ? -3.314 6.604 4.057 1.00 94.38 79 LEU A O 1
ATOM 611 N N . ARG A 1 80 ? -2.111 8.175 2.985 1.00 94.69 80 ARG A N 1
ATOM 612 C CA . ARG A 1 80 ? -2.317 9.222 3.998 1.00 94.69 80 ARG A CA 1
ATOM 613 C C . ARG A 1 80 ? -3.791 9.548 4.185 1.00 94.69 80 ARG A C 1
ATOM 615 O O . ARG A 1 80 ? -4.260 9.626 5.316 1.00 94.69 80 ARG A O 1
ATOM 622 N N . GLN A 1 81 ? -4.542 9.685 3.094 1.00 96.00 81 GLN A N 1
ATOM 623 C CA . GLN A 1 81 ? -5.981 9.945 3.149 1.00 96.00 81 GLN A CA 1
ATOM 624 C C . GLN A 1 81 ? -6.749 8.801 3.824 1.00 96.00 81 GLN A C 1
ATOM 626 O O . GLN A 1 81 ? -7.672 9.062 4.594 1.00 96.00 81 GLN A O 1
ATOM 631 N N . ALA A 1 82 ? -6.370 7.543 3.581 1.00 96.75 82 ALA A N 1
ATOM 632 C CA . ALA A 1 82 ? -6.981 6.396 4.252 1.00 96.75 82 ALA A CA 1
ATOM 633 C C . ALA A 1 82 ? -6.628 6.311 5.749 1.00 96.75 82 ALA A C 1
ATOM 635 O O . ALA A 1 82 ? -7.407 5.761 6.529 1.00 96.75 82 ALA A O 1
ATOM 636 N N . LEU A 1 83 ? -5.475 6.853 6.153 1.00 96.38 83 LEU A N 1
ATOM 637 C CA . LEU A 1 83 ? -4.986 6.831 7.534 1.00 96.38 83 LEU A CA 1
ATOM 638 C C . LEU A 1 83 ? -5.380 8.062 8.358 1.00 96.38 83 LEU A C 1
ATOM 640 O O . LEU A 1 83 ? -5.418 7.970 9.582 1.00 96.38 83 LEU A O 1
ATOM 644 N N . ALA A 1 84 ? -5.731 9.179 7.717 1.00 95.25 84 ALA A N 1
ATOM 645 C CA . ALA A 1 84 ? -6.108 10.431 8.376 1.00 95.25 84 ALA A CA 1
ATOM 646 C C . ALA A 1 84 ? -7.195 10.293 9.466 1.00 95.25 84 ALA A C 1
ATOM 648 O O . ALA A 1 84 ? -7.063 10.936 10.506 1.00 95.25 84 ALA A O 1
ATOM 649 N N . PRO A 1 85 ? -8.227 9.434 9.328 1.00 95.44 85 PRO A N 1
ATOM 650 C CA . PRO A 1 85 ? -9.214 9.225 10.394 1.00 95.44 85 PRO A CA 1
ATOM 651 C C . PRO A 1 85 ? -8.658 8.545 11.657 1.00 95.44 85 PRO A C 1
ATOM 653 O O . PRO A 1 85 ? -9.362 8.445 12.661 1.00 95.44 85 PRO A O 1
ATOM 656 N N . PHE A 1 86 ? -7.429 8.030 11.600 1.00 94.69 86 PHE A N 1
ATOM 657 C CA . PHE A 1 86 ? -6.793 7.222 12.637 1.00 94.69 86 PHE A CA 1
ATOM 658 C C . PHE A 1 86 ? -5.501 7.844 13.169 1.00 94.69 86 PHE A C 1
ATOM 660 O O . PHE A 1 86 ? -4.752 7.168 13.855 1.00 94.69 86 PHE A O 1
ATOM 667 N N . ALA A 1 87 ? -5.170 9.092 12.865 1.00 91.19 87 ALA A N 1
ATOM 668 C CA . ALA A 1 87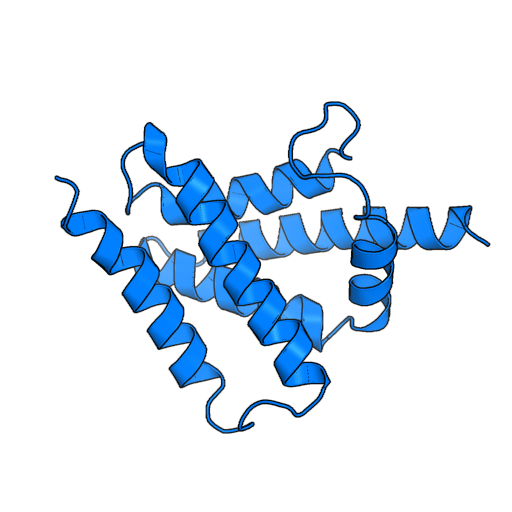 ? -4.024 9.731 13.502 1.00 91.19 87 ALA A CA 1
ATOM 669 C C . ALA A 1 87 ? -4.172 11.253 13.482 1.00 91.19 87 ALA A C 1
ATOM 671 O O . ALA A 1 87 ? -4.777 11.802 12.560 1.00 91.19 87 ALA A O 1
ATOM 672 N N . PRO A 1 88 ? -3.597 11.963 14.467 1.00 89.94 88 PRO A N 1
ATOM 673 C CA . PRO A 1 88 ? -3.420 13.405 14.371 1.00 89.94 88 PRO A CA 1
ATOM 674 C C . PRO A 1 88 ? -2.634 13.770 13.107 1.00 89.94 88 PRO A C 1
ATOM 676 O O . PRO A 1 88 ? -1.703 13.060 12.734 1.00 89.94 88 PRO A O 1
ATOM 679 N N . ALA A 1 89 ? -2.930 14.919 12.492 1.00 86.38 89 ALA A N 1
ATOM 680 C CA . ALA A 1 89 ? -2.291 15.346 11.239 1.00 86.38 89 ALA A CA 1
A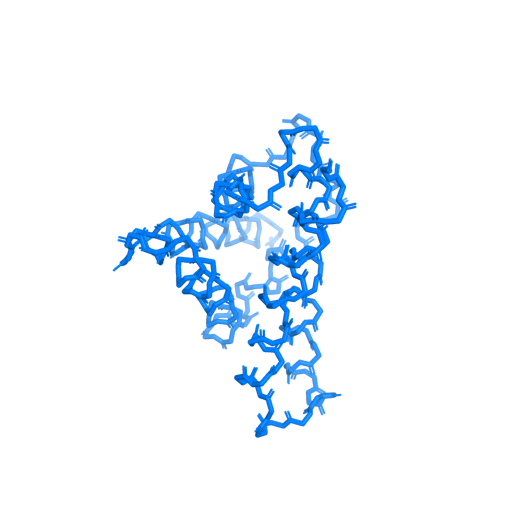TOM 681 C C . ALA A 1 89 ? -0.748 15.312 11.280 1.00 86.38 89 ALA A C 1
ATOM 683 O O . ALA A 1 89 ? -0.118 14.944 10.296 1.00 86.38 89 ALA A O 1
ATOM 684 N N . ARG A 1 90 ? -0.147 15.623 12.439 1.00 87.00 90 ARG A N 1
ATOM 685 C CA . ARG A 1 90 ? 1.312 15.596 12.657 1.00 87.00 90 ARG A CA 1
ATOM 686 C C . ARG A 1 90 ? 1.930 14.184 12.625 1.00 87.00 90 ARG A C 1
ATOM 688 O O . ARG A 1 90 ? 3.137 14.064 12.490 1.00 87.00 90 ARG A O 1
ATOM 695 N N . GLU A 1 91 ? 1.119 13.139 12.798 1.00 89.56 91 GLU A N 1
ATOM 696 C CA . GLU A 1 91 ? 1.543 11.731 12.899 1.00 89.56 91 GLU A CA 1
ATOM 697 C C . GLU A 1 91 ? 1.118 10.895 11.682 1.00 89.56 91 GLU A C 1
ATOM 699 O O . GLU A 1 91 ? 1.665 9.814 11.466 1.00 89.56 91 GLU A O 1
ATOM 704 N N . VAL A 1 92 ? 0.166 11.379 10.871 1.00 91.62 92 VAL A N 1
ATOM 705 C CA . VAL A 1 92 ? -0.355 10.660 9.690 1.00 91.62 92 VAL A CA 1
ATOM 706 C C . VAL A 1 92 ? 0.750 10.323 8.690 1.00 91.62 92 VAL A C 1
ATOM 708 O O . VAL A 1 92 ? 0.734 9.229 8.134 1.00 91.62 92 VAL A O 1
ATOM 711 N N . GLU A 1 93 ? 1.707 11.229 8.479 1.00 89.50 93 GLU A N 1
ATOM 712 C CA . GLU A 1 93 ? 2.835 11.017 7.561 1.00 89.50 93 GLU A CA 1
ATOM 713 C C . GLU A 1 93 ? 3.680 9.812 7.998 1.00 89.50 93 GLU A C 1
ATOM 715 O O . GLU A 1 93 ? 3.794 8.829 7.268 1.00 89.50 93 GLU A O 1
ATOM 720 N N . THR A 1 94 ? 4.174 9.823 9.238 1.00 91.00 94 THR A N 1
ATOM 721 C CA . THR A 1 94 ? 4.964 8.716 9.797 1.00 91.00 94 THR A CA 1
ATOM 722 C C . THR A 1 94 ? 4.159 7.416 9.870 1.00 91.00 94 THR A C 1
ATOM 724 O O . THR A 1 94 ? 4.685 6.336 9.600 1.00 91.00 94 THR A O 1
ATOM 727 N N . LEU A 1 95 ? 2.862 7.480 10.189 1.00 93.00 95 LEU A N 1
ATOM 728 C CA . LEU A 1 95 ? 2.004 6.295 10.164 1.00 93.00 95 LEU A CA 1
ATOM 729 C C . LEU A 1 95 ? 1.871 5.724 8.744 1.00 93.00 95 LEU A C 1
ATOM 731 O O . LEU A 1 95 ? 1.897 4.503 8.578 1.00 93.00 95 LEU A O 1
ATOM 735 N N . ALA A 1 96 ? 1.758 6.578 7.725 1.00 93.31 96 ALA A N 1
ATOM 736 C CA . ALA A 1 96 ? 1.712 6.156 6.330 1.00 93.31 96 ALA A CA 1
ATOM 737 C C . ALA A 1 96 ? 3.020 5.485 5.894 1.00 93.31 96 ALA A C 1
ATOM 739 O O . ALA A 1 96 ? 2.959 4.429 5.265 1.00 93.31 96 ALA A O 1
ATOM 740 N N . GLU A 1 97 ? 4.180 6.008 6.299 1.00 91.62 97 GLU A N 1
ATOM 741 C CA . GLU A 1 97 ? 5.485 5.375 6.053 1.00 91.62 97 GLU A CA 1
ATOM 742 C C . GLU A 1 97 ? 5.563 3.970 6.668 1.00 91.62 97 GLU A C 1
ATOM 744 O O . GLU A 1 97 ? 5.977 3.017 6.003 1.00 91.62 97 GLU A O 1
ATOM 749 N N . VAL A 1 98 ? 5.115 3.807 7.918 1.00 94.69 98 VAL A N 1
ATOM 750 C CA . VAL A 1 98 ? 5.123 2.511 8.621 1.00 94.69 98 VAL A CA 1
ATOM 751 C C . VAL A 1 98 ? 4.166 1.513 7.969 1.00 94.69 98 VAL A C 1
ATOM 753 O O . VAL A 1 98 ? 4.532 0.356 7.745 1.00 94.69 98 VAL A O 1
ATOM 756 N N . VAL A 1 99 ? 2.941 1.937 7.644 1.00 95.62 99 VAL A N 1
ATOM 757 C CA . VAL A 1 99 ? 1.946 1.072 6.992 1.00 95.62 99 VAL A CA 1
ATOM 758 C C . VAL A 1 99 ? 2.412 0.670 5.597 1.00 95.62 99 VAL A C 1
ATOM 760 O O . VAL A 1 99 ? 2.333 -0.508 5.251 1.00 95.62 99 VAL A O 1
ATOM 763 N N . TRP A 1 100 ? 2.951 1.608 4.820 1.00 94.81 100 TRP A N 1
ATOM 764 C CA . TRP A 1 100 ? 3.538 1.325 3.514 1.00 94.81 100 TRP A CA 1
ATOM 765 C C . TRP A 1 100 ? 4.709 0.346 3.614 1.00 94.81 100 TRP A C 1
ATOM 767 O O . TRP A 1 100 ? 4.732 -0.648 2.890 1.00 94.81 100 TRP A O 1
ATOM 777 N N . SER A 1 101 ? 5.624 0.557 4.563 1.00 94.19 101 SER A N 1
ATOM 778 C CA . SER A 1 101 ? 6.752 -0.351 4.814 1.00 94.19 101 SER A CA 1
ATOM 779 C C . SER A 1 101 ? 6.272 -1.770 5.128 1.00 94.19 101 SER A C 1
ATOM 781 O O . SER A 1 101 ? 6.808 -2.749 4.605 1.00 94.19 101 SER A O 1
ATOM 783 N N . ALA A 1 102 ? 5.219 -1.898 5.941 1.00 97.19 102 ALA A N 1
ATOM 784 C CA . ALA A 1 102 ? 4.619 -3.188 6.254 1.00 97.19 102 ALA A CA 1
ATOM 785 C C . ALA A 1 102 ? 3.971 -3.842 5.022 1.00 97.19 102 ALA A C 1
ATOM 787 O O . ALA A 1 102 ? 4.172 -5.034 4.800 1.00 97.19 102 ALA A O 1
ATOM 788 N N . LEU A 1 103 ? 3.232 -3.087 4.201 1.00 96.94 103 LEU A N 1
ATOM 789 C CA . LEU A 1 103 ? 2.636 -3.593 2.958 1.00 96.94 103 LEU A CA 1
ATOM 790 C C . LEU A 1 103 ? 3.699 -4.056 1.961 1.00 96.94 103 LEU A C 1
ATOM 792 O O . LEU A 1 103 ? 3.590 -5.157 1.420 1.00 96.94 103 LEU A O 1
ATOM 796 N N . HIS A 1 104 ? 4.751 -3.262 1.775 1.00 94.44 104 HIS A N 1
ATOM 797 C CA . HIS A 1 104 ? 5.883 -3.627 0.935 1.00 94.44 104 HIS A CA 1
ATOM 798 C C . HIS A 1 104 ? 6.553 -4.913 1.441 1.00 94.44 104 HIS A C 1
ATOM 800 O O . HIS A 1 104 ? 6.759 -5.853 0.674 1.00 94.44 104 HIS A O 1
ATOM 806 N N . GLY A 1 105 ? 6.812 -5.008 2.749 1.00 95.31 105 GLY A N 1
ATOM 807 C CA . GLY A 1 105 ? 7.349 -6.218 3.372 1.00 95.31 105 GLY A CA 1
ATOM 808 C C . GLY A 1 105 ? 6.449 -7.440 3.167 1.00 95.31 105 GLY A C 1
ATOM 809 O O . GLY A 1 105 ? 6.941 -8.518 2.834 1.00 95.31 105 GLY A O 1
ATOM 810 N N . LEU A 1 106 ? 5.129 -7.286 3.302 1.00 97.00 106 LEU A N 1
ATOM 811 C CA . LEU A 1 106 ? 4.170 -8.360 3.037 1.00 97.00 106 LEU A CA 1
ATOM 812 C C . LEU A 1 106 ? 4.204 -8.810 1.572 1.00 97.00 106 LEU A C 1
ATOM 814 O O . LEU A 1 106 ? 4.217 -10.018 1.332 1.00 97.00 106 LEU A O 1
ATOM 818 N N . ALA A 1 107 ? 4.258 -7.885 0.612 1.00 95.31 107 ALA A N 1
ATOM 819 C CA . ALA A 1 107 ? 4.362 -8.207 -0.811 1.00 95.31 107 ALA A CA 1
ATOM 820 C C . ALA A 1 107 ? 5.657 -8.983 -1.118 1.00 95.31 107 ALA A C 1
ATOM 822 O O . ALA A 1 107 ? 5.614 -10.100 -1.642 1.00 95.31 107 ALA A O 1
ATOM 823 N N . THR A 1 108 ? 6.804 -8.444 -0.699 1.00 93.81 108 THR A N 1
ATOM 824 C CA . THR A 1 108 ? 8.135 -9.019 -0.947 1.00 93.81 108 THR A CA 1
ATOM 825 C C . THR A 1 108 ? 8.305 -10.395 -0.294 1.00 93.81 108 THR A C 1
ATOM 827 O O . THR A 1 108 ? 8.804 -11.344 -0.912 1.00 93.81 108 THR A O 1
ATOM 830 N N . LEU A 1 109 ? 7.858 -10.552 0.955 1.00 96.00 109 LEU A N 1
ATOM 831 C CA . LEU A 1 109 ? 7.973 -11.821 1.678 1.00 96.00 109 LEU A CA 1
ATOM 832 C C . LEU A 1 109 ? 6.954 -12.870 1.207 1.00 96.00 109 LEU A C 1
ATOM 834 O O . LEU A 1 109 ? 7.255 -14.063 1.249 1.00 96.00 109 LEU A O 1
ATOM 838 N N . THR A 1 110 ? 5.774 -12.457 0.730 1.00 94.44 110 THR A N 1
ATOM 839 C CA . THR A 1 110 ? 4.799 -13.383 0.124 1.00 94.44 110 THR A CA 1
ATOM 840 C C . THR A 1 110 ? 5.340 -13.940 -1.188 1.00 94.44 110 THR A C 1
ATOM 842 O O . THR A 1 110 ? 5.346 -15.154 -1.375 1.00 94.44 110 THR A O 1
ATOM 845 N N . ARG A 1 111 ? 5.872 -13.077 -2.062 1.00 90.81 111 ARG A N 1
ATOM 846 C CA . ARG A 1 111 ? 6.433 -13.484 -3.358 1.00 90.81 111 ARG A CA 1
ATOM 847 C C . ARG A 1 111 ? 7.648 -14.406 -3.223 1.00 90.81 111 ARG A C 1
ATOM 849 O O . ARG A 1 111 ? 7.842 -15.290 -4.045 1.00 90.81 111 ARG A O 1
ATOM 856 N N . SER A 1 112 ? 8.458 -14.222 -2.182 1.00 92.62 112 SER A N 1
ATOM 857 C CA . SER A 1 112 ? 9.604 -15.098 -1.893 1.00 92.62 112 SER A CA 1
ATOM 858 C C . SER A 1 112 ? 9.231 -16.377 -1.128 1.00 92.62 112 SER A C 1
ATOM 860 O O . SER A 1 112 ? 10.123 -17.097 -0.687 1.00 92.62 112 SER A O 1
ATOM 862 N N . HIS A 1 113 ? 7.934 -16.667 -0.947 1.00 93.50 113 HIS A N 1
ATOM 863 C CA . HIS A 1 113 ? 7.420 -17.815 -0.186 1.00 93.50 113 HIS A CA 1
ATOM 864 C C . HIS A 1 113 ? 7.941 -17.888 1.263 1.00 93.50 113 HIS A C 1
ATOM 866 O O . HIS A 1 113 ? 7.994 -18.952 1.875 1.00 93.50 113 HIS A O 1
ATOM 872 N N . ARG A 1 114 ? 8.297 -16.735 1.845 1.00 95.81 114 ARG A N 1
ATOM 873 C CA . ARG A 1 114 ? 8.815 -16.612 3.220 1.00 95.81 114 ARG A CA 1
ATOM 874 C C . ARG A 1 114 ? 7.717 -16.391 4.259 1.00 95.81 114 ARG A C 1
ATOM 876 O O . ARG A 1 114 ? 8.008 -16.228 5.442 1.00 95.81 114 ARG A O 1
ATOM 883 N N . LEU A 1 115 ? 6.457 -16.374 3.831 1.00 95.81 115 LEU A N 1
ATOM 884 C CA . LEU A 1 115 ? 5.278 -16.279 4.687 1.00 95.81 115 LEU A CA 1
ATOM 885 C C . LEU A 1 115 ? 4.349 -17.465 4.444 1.00 95.81 115 LEU A C 1
ATOM 887 O O . LEU A 1 115 ? 4.251 -17.982 3.336 1.00 95.81 115 LEU A O 1
ATOM 891 N N . ARG A 1 116 ? 3.596 -17.839 5.483 1.00 94.31 116 ARG A N 1
ATOM 892 C CA . ARG A 1 116 ? 2.537 -18.854 5.382 1.00 94.31 116 ARG A CA 1
ATOM 893 C C . ARG A 1 116 ? 1.481 -18.409 4.350 1.00 94.31 116 ARG A C 1
ATOM 895 O O . ARG A 1 116 ? 0.930 -17.315 4.543 1.00 94.31 116 ARG A O 1
ATOM 902 N N . PRO A 1 117 ? 1.174 -19.204 3.310 1.00 87.19 117 PRO A N 1
ATOM 903 C CA . PRO A 1 117 ? 0.235 -18.806 2.258 1.00 87.19 117 PRO A CA 1
ATOM 904 C C . PRO A 1 117 ? -1.183 -18.590 2.806 1.00 87.19 117 PRO A C 1
ATOM 906 O O . PRO A 1 117 ? -1.752 -17.518 2.610 1.00 87.19 117 PRO A O 1
ATOM 909 N N . ASP A 1 118 ? -1.676 -19.495 3.655 1.00 92.94 118 ASP A N 1
ATOM 910 C CA . ASP A 1 118 ? -3.061 -19.479 4.178 1.00 92.94 118 ASP A CA 1
ATOM 911 C C . ASP A 1 118 ? -3.336 -18.406 5.248 1.00 92.94 118 ASP A C 1
ATOM 913 O O . ASP A 1 118 ? -4.350 -18.434 5.942 1.00 92.94 118 ASP A O 1
ATOM 917 N N . HIS A 1 119 ? -2.392 -17.483 5.445 1.00 94.31 119 HIS A N 1
ATOM 918 C CA . HIS A 1 119 ? -2.449 -16.448 6.478 1.00 94.31 119 HIS A CA 1
ATOM 919 C C . HIS A 1 119 ? -2.484 -15.019 5.910 1.00 94.31 119 HIS A C 1
ATOM 921 O O . HIS A 1 119 ? -2.292 -14.059 6.662 1.00 94.31 119 HIS A O 1
ATOM 927 N N . ALA A 1 120 ? -2.655 -14.857 4.593 1.00 92.44 120 ALA A N 1
ATOM 928 C CA . ALA A 1 120 ? -2.618 -13.551 3.932 1.00 92.44 120 ALA A CA 1
ATOM 929 C C . ALA A 1 120 ? -3.671 -12.582 4.499 1.00 92.44 120 ALA A C 1
ATOM 931 O O . ALA A 1 120 ? -3.324 -11.497 4.971 1.00 92.44 120 ALA A O 1
ATOM 932 N N . GLU A 1 121 ? -4.931 -13.016 4.564 1.00 93.81 121 GLU A N 1
ATOM 933 C CA . GLU A 1 121 ? -6.036 -12.214 5.098 1.00 93.81 121 GLU A CA 1
ATOM 934 C C . GLU A 1 121 ? -5.860 -11.893 6.589 1.00 93.81 121 GLU A C 1
ATOM 936 O O . GLU A 1 121 ? -6.110 -10.769 7.025 1.00 93.81 121 GLU A O 1
ATOM 941 N N . GLN A 1 122 ? -5.375 -12.836 7.399 1.00 96.94 122 GLN A N 1
ATOM 942 C CA . GLN A 1 122 ? -5.141 -12.620 8.829 1.00 96.94 122 GLN A CA 1
ATOM 943 C C . GLN A 1 122 ? -4.039 -11.579 9.060 1.00 96.94 122 GLN A C 1
ATOM 945 O O . GLN A 1 122 ? -4.193 -10.711 9.919 1.00 96.94 122 GLN A O 1
ATOM 950 N N . ARG A 1 123 ? -2.946 -11.621 8.282 1.00 96.69 123 ARG A N 1
ATOM 951 C CA . ARG A 1 123 ? -1.878 -10.606 8.343 1.00 96.69 123 ARG A CA 1
ATOM 952 C C . ARG A 1 123 ? -2.398 -9.227 7.969 1.00 96.69 123 ARG A C 1
ATOM 954 O O . ARG A 1 123 ? -2.092 -8.260 8.662 1.00 96.69 123 ARG A O 1
ATOM 961 N N . LEU A 1 124 ? -3.209 -9.145 6.919 1.00 96.25 124 LEU A N 1
ATOM 962 C CA . LEU A 1 124 ? -3.774 -7.880 6.475 1.00 96.25 124 LEU A CA 1
ATOM 963 C C . LEU A 1 124 ? -4.723 -7.280 7.518 1.00 96.25 124 LEU A C 1
ATOM 965 O O . LEU A 1 124 ? -4.594 -6.114 7.891 1.00 96.25 124 LEU A O 1
ATOM 969 N N . ASN A 1 125 ? -5.622 -8.099 8.064 1.00 96.62 125 ASN A N 1
ATOM 970 C CA . ASN A 1 125 ? -6.503 -7.689 9.153 1.00 96.62 125 ASN A CA 1
ATOM 971 C C . ASN A 1 125 ? -5.708 -7.256 10.392 1.00 96.62 125 ASN A C 1
ATOM 973 O O . ASN A 1 125 ? -6.073 -6.275 11.041 1.00 96.62 125 ASN A O 1
ATOM 977 N N . GLN A 1 126 ? -4.610 -7.945 10.714 1.00 97.56 126 GLN A N 1
ATOM 978 C CA . GLN A 1 126 ? -3.731 -7.563 11.816 1.00 97.56 126 GLN A CA 1
ATOM 979 C C . GLN A 1 126 ? -3.039 -6.218 11.563 1.00 97.56 126 GLN A C 1
ATOM 981 O O . GLN A 1 126 ? -3.010 -5.389 12.470 1.00 97.56 126 GLN A O 1
ATOM 986 N N . LEU A 1 127 ? -2.539 -5.966 10.350 1.00 96.62 127 LEU A N 1
ATOM 987 C CA . LEU A 1 127 ? -1.932 -4.686 9.979 1.00 96.62 127 LEU A CA 1
ATOM 988 C C . LEU A 1 127 ? -2.926 -3.529 10.148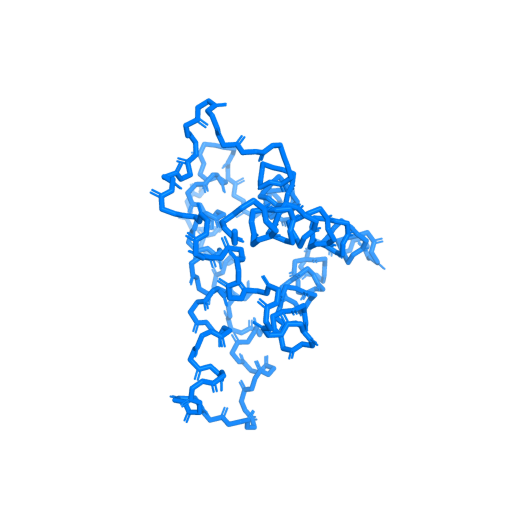 1.00 96.62 127 LEU A C 1
ATOM 990 O O . LEU A 1 127 ? -2.626 -2.554 10.838 1.00 96.62 127 LEU A O 1
ATOM 994 N N . VAL A 1 128 ? -4.140 -3.671 9.607 1.00 96.56 128 VAL A N 1
ATOM 995 C CA . VAL A 1 128 ? -5.205 -2.663 9.742 1.00 96.56 128 VAL A CA 1
ATOM 996 C C . VAL A 1 128 ? -5.584 -2.457 11.211 1.00 96.56 128 VAL A C 1
ATOM 998 O O . VAL A 1 128 ? -5.770 -1.326 11.656 1.00 96.56 128 VAL A O 1
ATOM 1001 N N . ARG A 1 129 ? -5.665 -3.528 12.010 1.00 96.12 129 ARG A N 1
ATOM 1002 C CA . ARG A 1 129 ? -5.910 -3.419 13.458 1.00 96.12 129 ARG A CA 1
ATOM 1003 C C . ARG A 1 129 ? -4.825 -2.615 14.165 1.00 96.12 129 ARG A C 1
ATOM 1005 O O . ARG A 1 129 ? -5.168 -1.737 14.952 1.00 96.12 129 ARG A O 1
ATOM 1012 N N . THR A 1 130 ? -3.551 -2.895 13.897 1.00 94.00 130 THR A N 1
ATOM 1013 C CA . THR A 1 130 ? -2.429 -2.171 14.509 1.00 94.00 130 THR A CA 1
ATOM 1014 C C . THR A 1 130 ? -2.464 -0.693 14.123 1.00 94.00 130 THR A C 1
ATOM 1016 O O . THR A 1 130 ? -2.462 0.159 15.009 1.00 94.00 130 THR A O 1
ATOM 1019 N N . ALA A 1 131 ? -2.611 -0.387 12.829 1.00 92.69 131 ALA A N 1
ATOM 1020 C CA . ALA A 1 131 ? -2.652 0.986 12.321 1.00 92.69 131 ALA A CA 1
ATOM 1021 C C . ALA A 1 131 ? -3.806 1.808 12.922 1.00 92.69 131 ALA A C 1
ATOM 1023 O O . ALA A 1 131 ? -3.636 2.972 13.263 1.00 92.69 131 ALA A O 1
ATOM 1024 N N . THR A 1 132 ? -4.970 1.183 13.121 1.00 92.12 132 THR A N 1
ATOM 1025 C CA . THR A 1 132 ? -6.168 1.855 13.657 1.00 92.12 132 THR A CA 1
ATOM 1026 C C . THR A 1 132 ? -6.245 1.882 15.188 1.00 92.12 132 THR A C 1
ATOM 1028 O O . THR A 1 132 ? -7.110 2.560 15.740 1.00 92.12 132 THR A O 1
ATOM 1031 N N . THR A 1 133 ? -5.368 1.158 15.896 1.00 82.31 133 THR A N 1
ATOM 1032 C CA . THR A 1 133 ? -5.331 1.132 17.373 1.00 82.31 133 THR A CA 1
ATOM 1033 C C . THR A 1 133 ? -4.261 2.060 17.941 1.00 82.31 133 THR A C 1
ATOM 1035 O O . THR A 1 133 ? -4.533 2.734 18.935 1.00 82.31 133 THR A O 1
ATOM 1038 N N . SER A 1 134 ? -3.077 2.136 17.317 1.00 62.00 134 SER A N 1
ATOM 1039 C CA . SER A 1 134 ? -2.004 3.065 17.720 1.00 62.00 134 SER A CA 1
ATOM 1040 C C . SER A 1 134 ? -2.488 4.522 17.729 1.00 62.00 134 SER A C 1
ATOM 1042 O O . SER A 1 134 ? -2.218 5.257 18.673 1.00 62.00 134 SER A O 1
ATOM 1044 N N . ALA A 1 135 ? -3.346 4.852 16.762 1.00 57.34 135 ALA A N 1
ATOM 1045 C CA . ALA A 1 135 ? -4.232 6.010 16.680 1.00 57.34 135 ALA A CA 1
ATOM 1046 C C . ALA A 1 135 ? -4.820 6.541 17.997 1.00 57.34 135 ALA A C 1
ATOM 1048 O O . ALA A 1 135 ? -4.850 7.740 18.251 1.00 57.34 135 ALA A O 1
ATOM 1049 N N . ARG A 1 136 ? -5.366 5.631 18.817 1.00 54.66 136 ARG A N 1
ATOM 1050 C CA . ARG A 1 136 ? -6.219 5.961 19.969 1.00 54.66 136 ARG A CA 1
ATOM 1051 C C . ARG A 1 136 ? -5.441 6.128 21.268 1.00 54.66 136 ARG A C 1
ATOM 1053 O O . ARG A 1 136 ? -6.045 6.504 22.262 1.00 54.66 136 ARG A O 1
ATOM 1060 N N . ARG A 1 137 ? -4.147 5.792 21.295 1.00 52.56 137 ARG A N 1
ATOM 1061 C CA . ARG A 1 137 ? -3.312 5.868 22.508 1.00 52.56 137 ARG A CA 1
ATOM 1062 C C . ARG A 1 137 ? -2.498 7.163 22.614 1.00 52.56 137 ARG A C 1
ATOM 1064 O O . ARG A 1 137 ? -1.899 7.387 23.656 1.00 52.56 137 ARG A O 1
ATOM 1071 N N . ALA A 1 138 ? -2.476 7.982 21.562 1.00 50.44 138 ALA A N 1
ATOM 1072 C CA . ALA A 1 138 ? -1.762 9.263 21.503 1.00 50.44 138 ALA A CA 1
ATOM 1073 C C . ALA A 1 138 ? -2.686 10.496 21.668 1.00 50.44 138 ALA A C 1
ATOM 1075 O O . ALA A 1 138 ? -2.264 11.624 21.407 1.00 50.44 138 ALA A O 1
ATOM 1076 N N . SER A 1 139 ? -3.951 10.280 22.057 1.00 47.62 139 SER A N 1
ATOM 1077 C CA . SER A 1 139 ? -4.931 11.307 22.460 1.00 47.62 139 SER A CA 1
ATOM 1078 C C . SER A 1 139 ? -5.219 11.181 23.947 1.00 47.62 139 SER A C 1
ATOM 1080 O O . SER A 1 139 ? -5.416 12.236 24.580 1.00 47.62 139 SER A O 1
#